Protein AF-A0A920DKZ8-F1 (afdb_monomer)

Foldseek 3Di:
DDPQQADWDADDPVRDDDLVVVQVVCVPPPVVDARFDDKTWGSDDQQWTWIWTDHDPDIDIDTHHGPDDD

Secondary structure (DSSP, 8-state):
--GGGSSEEPPPGGG---HHHHHHHHHHH-TTSPPP-EEEEESS-TTS-EEEEE-SS-EEEEEPPP----

Mean predicted aligned error: 4.98 Å

pLDDT: mean 89.32, std 12.99, range [48.25, 98.44]

Solvent-accessible surface area (backbone atoms only — not comparable to full-atom values): 4336 Å² total; per-residue (Å²): 136,75,70,81,44,58,62,68,40,81,59,53,77,95,73,57,78,63,59,66,62,51,42,64,47,30,62,73,76,41,65,88,58,67,66,59,78,49,70,31,23,40,57,39,50,85,72,34,53,31,30,45,36,33,32,88,92,51,75,47,80,48,75,43,76,57,87,68,90,124

Nearest PDB structures (foldseek):
  8fm6-assembly1_B  TM=5.308E-01  e=2.062E-01  Synechocystis sp. PCC 6803
  8gdw-assembly1_BBB  TM=4.434E-01  e=1.518E-01  Synechocystis sp. PCC 6803
  8gf4-assembly2_D  TM=4.670E-01  e=6.611E-01  Synechocystis sp. PCC 6803
  5ixa-assembly1_A  TM=6.580E-01  e=1.993E+00  Human herpesvirus 5 strain AD169
  8gbk-assembly1_G  TM=4.442E-01  e=5.500E-01  Synechocystis sp. PCC 6803 substr. Kazusa

Sequence (70 aa):
MSDQFSGTKDVADNLAFSLDNLNSYLESACPEVEKINSYKQFKGGQSNPTYLLTAESQKYVLRRKPLANF

Structure (mmCIF, N/CA/C/O backbone):
data_AF-A0A920DKZ8-F1
#
_entry.id   AF-A0A920DKZ8-F1
#
loop_
_atom_site.group_PDB
_atom_site.id
_atom_site.type_symbol
_atom_site.label_atom_id
_atom_site.label_alt_id
_atom_site.label_comp_id
_atom_site.label_asym_id
_atom_site.label_entity_id
_atom_site.label_seq_id
_atom_site.pdbx_PDB_ins_code
_atom_site.Cartn_x
_atom_site.Cartn_y
_atom_site.Cartn_z
_atom_site.occupancy
_atom_site.B_iso_or_equiv
_atom_site.auth_seq_id
_atom_site.auth_comp_id
_atom_site.auth_asym_id
_atom_site.auth_atom_id
_atom_site.pdbx_PDB_model_num
ATOM 1 N N . MET A 1 1 ? 25.007 9.958 6.718 1.00 48.72 1 MET A N 1
ATOM 2 C CA . MET A 1 1 ? 24.704 8.553 6.377 1.00 48.72 1 MET A CA 1
ATOM 3 C C . MET A 1 1 ? 23.389 8.531 5.598 1.00 48.72 1 MET A C 1
ATOM 5 O O . MET A 1 1 ? 22.341 8.677 6.196 1.00 48.72 1 MET A O 1
ATOM 9 N N . SER A 1 2 ? 23.487 8.448 4.269 1.00 56.38 2 SER A N 1
ATOM 10 C CA . SER A 1 2 ? 22.505 7.915 3.301 1.00 56.38 2 SER A CA 1
ATOM 11 C C . SER A 1 2 ? 21.006 8.284 3.393 1.00 56.38 2 SER A C 1
ATOM 13 O O . SER A 1 2 ? 20.158 7.403 3.273 1.00 56.38 2 SER A O 1
ATOM 15 N N . ASP A 1 3 ? 20.653 9.573 3.455 1.00 61.22 3 ASP A N 1
ATOM 16 C CA . ASP A 1 3 ? 19.258 10.052 3.283 1.00 61.22 3 ASP A CA 1
ATOM 17 C C . ASP A 1 3 ? 18.662 9.800 1.883 1.00 61.22 3 ASP A C 1
ATOM 19 O O . ASP A 1 3 ? 17.469 9.980 1.640 1.00 61.22 3 ASP A O 1
ATOM 23 N N . GLN A 1 4 ? 19.484 9.362 0.929 1.00 68.31 4 GLN A N 1
ATOM 24 C CA . GLN A 1 4 ? 19.079 9.187 -0.464 1.00 68.31 4 GLN A CA 1
ATOM 25 C C . GLN A 1 4 ? 18.058 8.052 -0.665 1.00 68.31 4 GLN A C 1
ATOM 27 O O . GLN A 1 4 ? 17.267 8.095 -1.607 1.00 68.31 4 GLN A O 1
ATOM 32 N N . PHE A 1 5 ? 18.037 7.061 0.233 1.00 70.62 5 PHE A N 1
ATOM 33 C CA . PHE A 1 5 ? 17.148 5.895 0.145 1.00 70.62 5 PHE A CA 1
ATOM 34 C C . PHE A 1 5 ? 16.085 5.849 1.252 1.00 70.62 5 PHE A C 1
ATOM 36 O O . PHE A 1 5 ? 15.305 4.897 1.304 1.00 70.62 5 PHE A O 1
ATOM 43 N N . SER A 1 6 ? 16.033 6.863 2.124 1.00 79.62 6 SER A N 1
ATOM 44 C CA . SER A 1 6 ? 15.085 6.933 3.237 1.00 79.62 6 SER A CA 1
ATOM 45 C C . SER A 1 6 ? 13.770 7.619 2.836 1.00 79.62 6 SER A C 1
ATOM 47 O O . SER A 1 6 ? 13.708 8.501 1.972 1.00 79.62 6 SER A O 1
ATOM 49 N N . GLY A 1 7 ? 12.678 7.196 3.475 1.00 91.19 7 GLY A N 1
ATOM 50 C CA . GLY A 1 7 ? 11.344 7.753 3.260 1.00 91.19 7 GLY A CA 1
ATOM 51 C C . GLY A 1 7 ? 10.635 7.252 1.998 1.00 91.19 7 GLY A C 1
ATOM 52 O O . GLY A 1 7 ? 11.012 6.254 1.376 1.00 91.19 7 GLY A O 1
ATOM 53 N N . THR A 1 8 ? 9.560 7.954 1.643 1.00 94.81 8 THR A N 1
ATOM 54 C CA . THR A 1 8 ? 8.687 7.622 0.513 1.00 94.81 8 THR A CA 1
ATOM 55 C C . THR A 1 8 ? 8.696 8.724 -0.546 1.00 94.81 8 THR A C 1
ATOM 57 O O . THR A 1 8 ? 9.136 9.848 -0.302 1.00 94.81 8 THR A O 1
ATOM 60 N N . LYS A 1 9 ? 8.252 8.372 -1.747 1.00 94.06 9 LYS A N 1
ATOM 61 C CA . LYS A 1 9 ? 8.055 9.232 -2.911 1.00 94.06 9 LYS A CA 1
ATOM 62 C C . LYS A 1 9 ? 6.744 8.850 -3.595 1.00 94.06 9 LYS A C 1
ATOM 64 O O . LYS A 1 9 ? 6.179 7.789 -3.307 1.00 94.06 9 LYS A O 1
ATOM 69 N N . ASP A 1 10 ? 6.294 9.691 -4.513 1.00 95.94 10 ASP A N 1
ATOM 70 C CA . ASP A 1 10 ? 5.180 9.327 -5.378 1.00 95.94 10 ASP A CA 1
ATOM 71 C C . ASP A 1 10 ? 5.553 8.120 -6.239 1.00 95.94 10 ASP A C 1
ATOM 73 O O . ASP A 1 10 ? 6.726 7.854 -6.538 1.00 95.94 10 ASP A O 1
ATOM 77 N N . VAL A 1 11 ? 4.537 7.326 -6.542 1.00 94.38 11 VAL A N 1
ATOM 78 C CA . VAL A 1 11 ? 4.706 6.059 -7.240 1.00 94.38 11 VAL A CA 1
ATOM 79 C C . VAL A 1 11 ? 4.981 6.359 -8.704 1.00 94.38 11 VAL A C 1
ATOM 81 O O . VAL A 1 11 ? 4.241 7.112 -9.324 1.00 94.38 11 VAL A O 1
ATOM 84 N N . ALA A 1 12 ? 6.045 5.776 -9.254 1.00 91.81 12 ALA A N 1
ATOM 85 C CA . ALA A 1 12 ? 6.303 5.882 -10.685 1.00 91.81 12 ALA A CA 1
ATOM 86 C C . ALA A 1 12 ? 5.185 5.186 -11.480 1.00 91.81 12 ALA A C 1
ATOM 88 O O . ALA A 1 12 ? 4.762 4.096 -11.094 1.00 91.81 12 ALA A O 1
ATOM 89 N N . ASP A 1 13 ? 4.752 5.770 -12.598 1.00 91.81 13 ASP A N 1
ATOM 90 C CA . ASP A 1 13 ? 3.603 5.284 -13.382 1.00 91.81 13 ASP A CA 1
ATOM 91 C C . ASP A 1 13 ? 3.726 3.806 -13.776 1.00 91.81 13 ASP A C 1
ATOM 93 O O . ASP A 1 13 ? 2.780 3.032 -13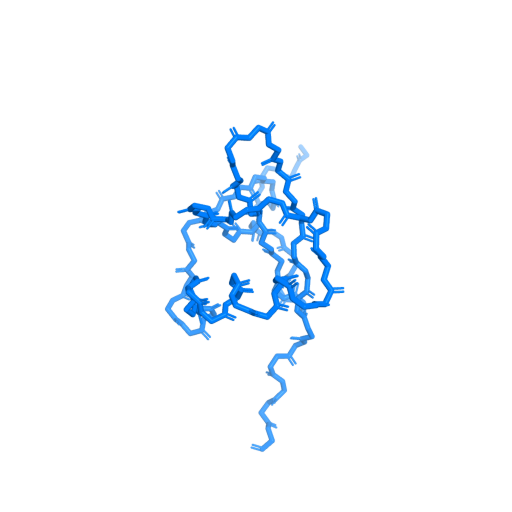.646 1.00 91.81 13 ASP A O 1
ATOM 97 N N . ASN A 1 14 ? 4.927 3.367 -14.165 1.00 90.38 14 ASN A N 1
ATOM 98 C CA . ASN A 1 14 ? 5.208 1.975 -14.535 1.00 9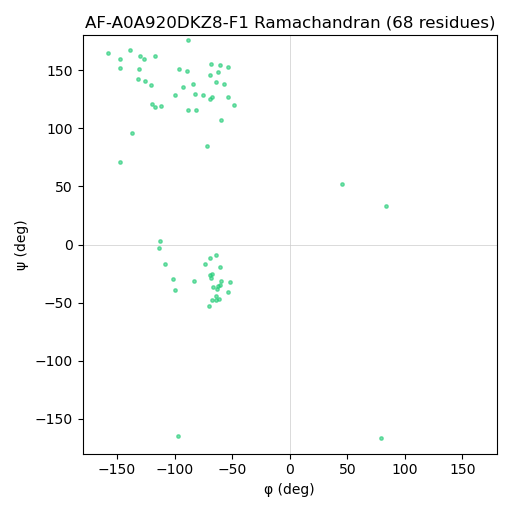0.38 14 ASN A CA 1
ATOM 99 C C . ASN A 1 14 ? 5.151 0.985 -13.353 1.00 90.38 14 ASN A C 1
ATOM 101 O O . ASN A 1 14 ? 5.203 -0.228 -13.550 1.00 90.38 14 ASN A O 1
ATOM 105 N N . LEU A 1 15 ? 5.094 1.492 -12.123 1.00 91.56 15 LEU A N 1
ATOM 106 C CA . LEU A 1 15 ? 5.001 0.724 -10.885 1.00 91.56 15 LEU A CA 1
ATOM 107 C C . LEU A 1 15 ? 3.661 0.930 -10.167 1.00 91.56 15 LEU A C 1
ATOM 109 O O . LEU A 1 15 ? 3.444 0.291 -9.130 1.00 91.56 15 LEU A O 1
ATOM 113 N N . ALA A 1 16 ? 2.785 1.790 -10.690 1.00 94.38 16 ALA A N 1
ATOM 114 C CA . ALA A 1 16 ? 1.456 2.030 -10.152 1.00 94.38 16 ALA A CA 1
ATOM 115 C C . ALA A 1 16 ? 0.549 0.803 -10.333 1.00 94.38 16 ALA A C 1
ATOM 117 O O . ALA A 1 16 ? 0.762 -0.057 -11.191 1.00 94.38 16 ALA A O 1
ATOM 118 N N . PHE A 1 17 ? -0.459 0.698 -9.475 1.00 95.19 17 PHE A N 1
ATOM 119 C CA . PHE A 1 17 ? -1.503 -0.319 -9.548 1.00 95.19 17 PHE A CA 1
ATOM 120 C C . PHE A 1 17 ? -2.835 0.245 -9.033 1.00 95.19 17 PHE A C 1
ATOM 122 O O . PHE A 1 17 ? -2.867 1.245 -8.313 1.00 95.19 17 PHE A O 1
ATOM 129 N N . SER A 1 18 ? -3.944 -0.390 -9.419 1.00 97.00 18 SER A N 1
ATOM 130 C CA . SER A 1 18 ? -5.281 0.018 -8.974 1.00 97.00 18 SER A CA 1
ATOM 131 C C . SER A 1 18 ? -5.465 -0.268 -7.484 1.00 97.00 18 SER A C 1
ATOM 133 O O . SER A 1 18 ? -5.288 -1.403 -7.033 1.00 97.00 18 SER A O 1
ATOM 135 N N . LEU A 1 19 ? -5.834 0.771 -6.734 1.00 96.88 19 LEU A N 1
ATOM 136 C CA . LEU A 1 19 ? -6.141 0.666 -5.312 1.00 96.88 19 LEU A CA 1
ATOM 137 C C . LEU A 1 19 ? -7.411 -0.157 -5.070 1.00 96.88 19 LEU A C 1
ATOM 139 O O . LEU A 1 19 ? -7.450 -0.948 -4.132 1.00 96.88 19 LEU A O 1
ATOM 143 N N . ASP A 1 20 ? -8.409 -0.031 -5.945 1.00 97.88 20 ASP A N 1
ATOM 144 C CA . ASP A 1 20 ? -9.648 -0.805 -5.858 1.00 97.88 20 ASP A CA 1
ATOM 145 C C . ASP A 1 20 ? -9.374 -2.298 -6.047 1.00 97.88 20 ASP A C 1
ATOM 147 O O . ASP A 1 20 ? -9.804 -3.108 -5.233 1.00 97.88 20 ASP A O 1
ATOM 151 N N . ASN A 1 21 ? -8.551 -2.661 -7.040 1.00 97.81 21 ASN A N 1
ATOM 152 C CA . ASN A 1 21 ? -8.171 -4.060 -7.258 1.00 97.81 21 ASN A CA 1
ATOM 153 C C . ASN A 1 21 ? -7.389 -4.629 -6.065 1.00 97.81 21 ASN A C 1
ATOM 155 O O . ASN A 1 21 ? -7.572 -5.794 -5.714 1.00 97.81 21 ASN A O 1
ATOM 159 N N . LEU A 1 22 ? -6.511 -3.825 -5.448 1.00 97.69 22 LEU A N 1
ATOM 160 C CA . LEU A 1 22 ? -5.797 -4.239 -4.241 1.00 97.69 22 LEU A CA 1
ATOM 161 C C . LEU A 1 22 ? -6.775 -4.474 -3.084 1.00 97.69 22 LEU A C 1
ATOM 163 O O . LEU A 1 22 ? -6.692 -5.513 -2.438 1.00 97.69 22 LEU A O 1
ATOM 167 N N . ASN A 1 23 ? -7.697 -3.543 -2.839 1.00 98.12 23 ASN A N 1
ATOM 168 C CA . ASN A 1 23 ? -8.678 -3.663 -1.762 1.00 98.12 23 ASN A CA 1
ATOM 169 C C . ASN A 1 23 ? -9.577 -4.892 -1.949 1.00 98.12 23 ASN A C 1
ATOM 171 O O . ASN A 1 23 ? -9.686 -5.692 -1.027 1.00 98.12 23 ASN A O 1
ATOM 175 N N . SER A 1 24 ? -10.119 -5.115 -3.150 1.00 98.12 24 SER A N 1
ATOM 176 C CA . SER A 1 24 ? -10.932 -6.306 -3.435 1.00 98.12 24 SER A CA 1
ATOM 177 C C . SER A 1 24 ? -10.164 -7.617 -3.240 1.00 98.12 24 SER A C 1
ATOM 179 O O . SER A 1 24 ? -1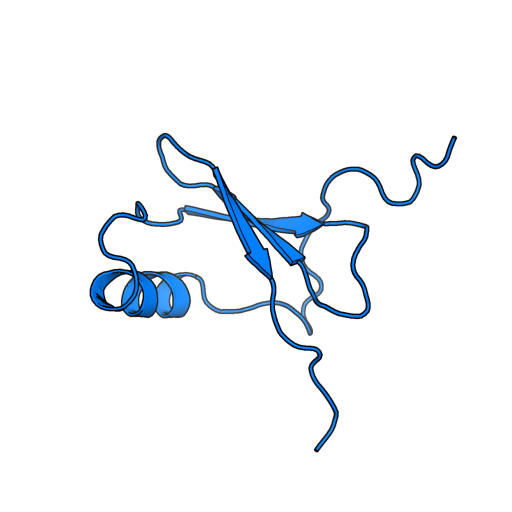0.730 -8.613 -2.801 1.00 98.12 24 SER A O 1
ATOM 181 N N . TYR A 1 25 ? -8.862 -7.642 -3.542 1.00 97.44 25 TYR A N 1
ATOM 182 C CA . TYR A 1 25 ? -8.026 -8.806 -3.245 1.00 97.44 25 TYR A CA 1
ATOM 183 C C . TYR A 1 25 ? -7.849 -9.002 -1.731 1.00 97.44 25 TYR A C 1
ATOM 185 O O . TYR A 1 25 ? -8.033 -10.114 -1.232 1.00 97.44 25 TYR A O 1
ATOM 193 N N . LEU A 1 26 ? -7.522 -7.932 -1.000 1.00 97.31 26 LEU A N 1
ATOM 194 C CA . LEU A 1 26 ? -7.282 -7.977 0.445 1.00 97.31 26 LEU A CA 1
ATOM 195 C C . LEU A 1 26 ? -8.518 -8.416 1.233 1.00 97.31 26 LEU A C 1
ATOM 197 O O . LEU A 1 26 ? -8.363 -9.190 2.169 1.00 97.31 26 LEU A O 1
ATOM 201 N N . GLU A 1 27 ? -9.724 -8.032 0.808 1.00 96.56 27 GLU A N 1
ATOM 202 C CA . GLU A 1 27 ? -10.984 -8.468 1.434 1.00 96.56 27 GLU A CA 1
ATOM 203 C C . GLU A 1 27 ? -11.091 -9.995 1.575 1.00 96.56 27 GLU A C 1
ATOM 205 O O . GLU A 1 27 ? -11.679 -10.487 2.535 1.00 96.56 27 GLU A O 1
ATOM 210 N N . SER A 1 28 ? -10.508 -10.750 0.638 1.00 96.62 28 SER A N 1
ATOM 211 C CA . SER A 1 28 ? -10.496 -12.217 0.686 1.00 96.62 28 SER A CA 1
ATOM 212 C C . SER A 1 28 ? -9.186 -12.800 1.217 1.00 96.62 28 SER A C 1
ATOM 214 O O . SER A 1 28 ? -9.206 -13.785 1.951 1.00 96.62 28 SER A O 1
ATOM 216 N N . ALA A 1 29 ? -8.045 -12.219 0.842 1.00 97.19 2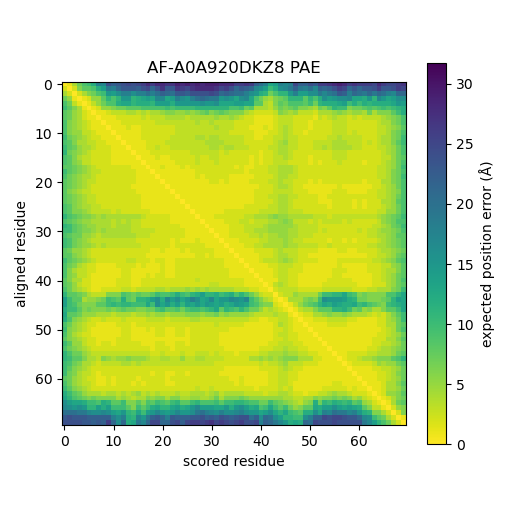9 ALA A N 1
ATOM 217 C CA . ALA A 1 29 ? -6.731 -12.776 1.146 1.00 97.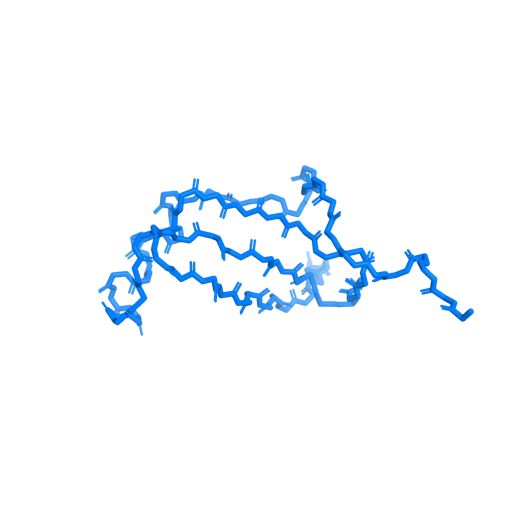19 29 ALA A CA 1
ATOM 218 C C . ALA A 1 29 ? -6.223 -12.413 2.550 1.00 97.19 29 ALA A C 1
ATOM 220 O O . ALA A 1 29 ? -5.480 -13.194 3.144 1.00 97.19 29 ALA A O 1
ATOM 221 N N . CYS A 1 30 ? -6.591 -11.233 3.057 1.00 96.19 30 CYS A N 1
ATOM 222 C CA . CYS A 1 30 ? -6.191 -10.705 4.363 1.00 96.19 30 CYS A CA 1
ATOM 223 C C . CYS A 1 30 ? -7.327 -9.842 4.961 1.00 96.19 30 CYS A C 1
ATOM 225 O O . CYS A 1 30 ? -7.191 -8.616 4.998 1.00 96.19 30 CYS A O 1
ATOM 227 N N . PRO A 1 31 ? -8.452 -10.441 5.403 1.00 95.06 31 PRO A N 1
ATOM 228 C CA . PRO A 1 31 ? -9.630 -9.703 5.878 1.00 95.06 31 PRO A CA 1
ATOM 229 C C . PRO A 1 31 ? -9.374 -8.790 7.089 1.00 95.06 31 PRO A C 1
ATOM 231 O O . PRO A 1 31 ? -10.163 -7.893 7.373 1.00 95.06 31 PRO A O 1
ATOM 234 N N . GLU A 1 32 ? -8.286 -9.022 7.824 1.00 95.44 32 GLU A N 1
ATOM 235 C CA . GLU A 1 32 ? -7.826 -8.187 8.932 1.00 95.44 32 GLU A CA 1
ATOM 236 C C . GLU A 1 32 ? -7.210 -6.852 8.484 1.00 95.44 32 GLU A C 1
ATOM 238 O O . GLU A 1 32 ? -7.051 -5.940 9.297 1.00 95.44 32 GLU A O 1
ATOM 243 N N . VAL A 1 33 ? -6.845 -6.727 7.204 1.00 96.44 33 VAL A N 1
ATOM 244 C CA . VAL A 1 33 ? -6.282 -5.500 6.645 1.00 96.44 33 VAL A CA 1
ATOM 245 C C . VAL A 1 33 ? -7.418 -4.542 6.314 1.00 96.44 33 VAL A C 1
ATOM 247 O O . VAL A 1 33 ? -8.236 -4.789 5.432 1.00 96.44 33 VAL A O 1
ATOM 250 N N . GLU A 1 34 ? -7.438 -3.411 7.016 1.00 96.50 34 GLU A N 1
ATOM 251 C CA . GLU A 1 34 ? -8.343 -2.300 6.718 1.00 96.50 34 GLU A CA 1
ATOM 252 C C . GLU A 1 34 ? -8.245 -1.850 5.254 1.00 96.50 34 GLU A C 1
ATOM 254 O O . GLU A 1 34 ? -7.181 -1.909 4.630 1.00 96.50 34 GLU A O 1
ATOM 259 N N . LYS A 1 35 ? -9.345 -1.295 4.735 1.00 97.62 35 LYS A N 1
ATOM 260 C CA . LYS A 1 35 ? -9.378 -0.697 3.401 1.00 97.62 35 LYS A CA 1
ATOM 261 C C . LYS A 1 35 ? -8.270 0.348 3.250 1.00 97.62 35 LYS A C 1
ATOM 263 O O . LYS A 1 35 ? -8.149 1.291 4.034 1.00 97.62 35 LYS A O 1
ATOM 268 N N . ILE A 1 36 ? -7.470 0.192 2.203 1.00 98.44 36 ILE A N 1
ATOM 269 C CA . ILE A 1 36 ? -6.360 1.083 1.893 1.00 98.44 36 ILE A CA 1
ATOM 270 C C . ILE A 1 36 ? -6.892 2.305 1.144 1.00 98.44 36 ILE A C 1
ATOM 272 O O . ILE A 1 36 ? -7.589 2.169 0.137 1.00 98.44 36 ILE A O 1
ATOM 276 N N . ASN A 1 37 ? -6.510 3.494 1.615 1.00 98.12 37 ASN A N 1
ATOM 277 C CA . ASN A 1 37 ? -6.957 4.789 1.090 1.00 98.12 37 ASN A CA 1
ATOM 278 C C . ASN A 1 37 ? -5.914 5.451 0.183 1.00 98.12 37 ASN A C 1
ATOM 280 O O . ASN A 1 37 ? -6.251 6.219 -0.714 1.00 98.12 37 ASN A O 1
A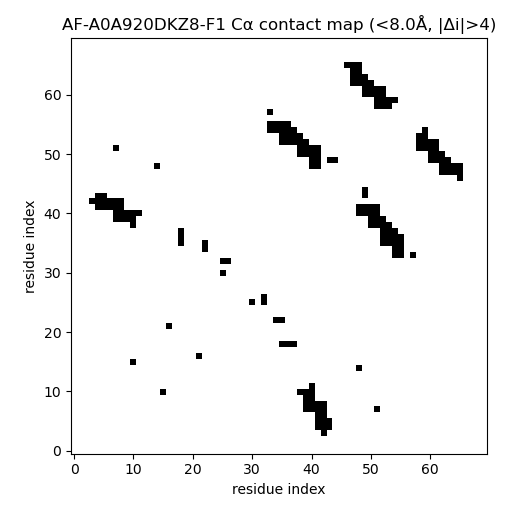TOM 284 N N . SER A 1 38 ? -4.627 5.191 0.421 1.00 98.19 38 SER A N 1
ATOM 285 C CA . SER A 1 38 ? -3.539 5.709 -0.410 1.00 98.19 38 SER A CA 1
ATOM 286 C C . SER A 1 38 ? -2.277 4.870 -0.266 1.00 98.19 38 SER A C 1
ATOM 288 O O . SER A 1 38 ? -2.133 4.083 0.675 1.00 98.19 38 SER A O 1
ATOM 290 N N . TYR A 1 39 ? -1.337 5.054 -1.189 1.00 98.19 39 TYR A N 1
ATOM 291 C CA . TYR A 1 39 ? -0.034 4.419 -1.103 1.00 98.19 39 TYR A CA 1
ATOM 292 C C . TYR A 1 39 ? 1.076 5.287 -1.694 1.00 98.19 39 TYR A C 1
ATOM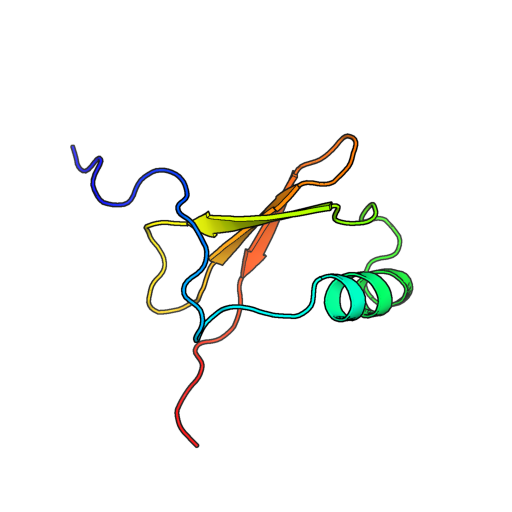 294 O O . TYR A 1 39 ? 0.847 6.096 -2.591 1.00 98.19 39 TYR A O 1
ATOM 302 N N . LYS A 1 40 ? 2.294 5.117 -1.173 1.00 97.19 40 LYS A N 1
ATOM 303 C CA . LYS A 1 40 ? 3.516 5.764 -1.675 1.00 97.19 40 LYS A CA 1
ATOM 304 C C . LYS A 1 40 ? 4.624 4.743 -1.868 1.00 97.19 40 LYS A C 1
ATOM 306 O O . LYS A 1 40 ? 4.686 3.755 -1.142 1.00 97.19 40 LYS A O 1
ATOM 311 N N . GLN A 1 41 ? 5.528 4.983 -2.811 1.00 95.06 41 GLN A N 1
ATOM 312 C CA . GLN A 1 41 ? 6.671 4.104 -3.052 1.00 95.06 41 GLN A CA 1
ATOM 313 C C . GLN A 1 41 ? 7.812 4.457 -2.093 1.00 95.06 41 GLN A C 1
ATOM 315 O O . GLN A 1 41 ? 8.118 5.630 -1.896 1.00 95.06 41 GLN A O 1
ATOM 320 N N . PHE A 1 42 ? 8.492 3.472 -1.515 1.00 93.69 42 PHE A N 1
ATOM 321 C CA . PHE A 1 42 ? 9.738 3.739 -0.793 1.00 93.69 42 PHE A CA 1
ATOM 322 C C . PHE A 1 42 ? 10.856 4.158 -1.763 1.00 93.69 42 PHE A C 1
ATOM 324 O O . PHE A 1 42 ? 10.922 3.688 -2.900 1.00 93.69 42 PHE A O 1
ATOM 331 N N . LYS A 1 43 ? 11.752 5.059 -1.336 1.00 90.00 43 LYS A N 1
ATOM 332 C CA . LYS A 1 43 ? 12.894 5.478 -2.176 1.00 90.00 43 LYS A CA 1
ATOM 333 C C . LYS A 1 43 ? 13.922 4.350 -2.377 1.00 90.00 43 LYS A C 1
ATOM 335 O O . LYS A 1 43 ? 14.579 4.310 -3.416 1.00 90.00 43 LYS A O 1
ATOM 340 N N . GLY A 1 44 ? 14.036 3.430 -1.415 1.00 81.56 44 GLY A N 1
ATOM 341 C CA . GLY A 1 44 ? 14.814 2.189 -1.511 1.00 81.56 44 GLY A CA 1
ATOM 342 C C . GLY A 1 44 ? 14.029 0.998 -2.088 1.00 81.56 44 GLY A C 1
ATOM 343 O O . GLY A 1 44 ? 12.832 1.086 -2.344 1.00 81.56 44 GLY A O 1
ATOM 344 N N . GLY A 1 45 ? 14.705 -0.141 -2.283 1.00 70.31 45 GLY A N 1
ATOM 345 C CA . GLY A 1 45 ? 14.055 -1.391 -2.708 1.00 70.31 45 GLY A CA 1
ATOM 346 C C . GLY A 1 45 ? 13.821 -1.530 -4.216 1.00 70.31 45 GLY A C 1
ATOM 347 O O . GLY A 1 45 ? 12.852 -2.155 -4.623 1.00 70.31 45 GLY A O 1
ATOM 348 N N . GLN A 1 46 ? 14.689 -0.987 -5.075 1.00 68.31 46 GLN A N 1
ATOM 349 C CA . GLN A 1 46 ? 14.466 -1.022 -6.532 1.00 68.31 46 GLN A CA 1
ATOM 350 C C . GLN A 1 46 ? 14.348 -2.435 -7.126 1.00 68.31 46 GLN A C 1
ATOM 352 O O . GLN A 1 46 ? 13.579 -2.634 -8.060 1.00 68.31 46 GLN A O 1
ATOM 357 N N . SER A 1 47 ? 15.032 -3.434 -6.558 1.00 80.38 47 SER A N 1
ATOM 358 C CA . SER A 1 47 ? 14.888 -4.827 -7.006 1.00 80.38 47 SER A CA 1
ATOM 359 C C . SER A 1 47 ? 13.521 -5.432 -6.666 1.00 80.38 47 SER A C 1
ATOM 361 O O . SER A 1 47 ? 13.094 -6.360 -7.333 1.00 80.38 47 SER A O 1
ATOM 363 N N . ASN A 1 48 ? 12.836 -4.949 -5.626 1.00 85.19 48 ASN A N 1
ATOM 364 C CA . ASN A 1 48 ? 11.503 -5.407 -5.228 1.00 85.19 48 ASN A CA 1
ATOM 365 C C . ASN A 1 48 ? 10.656 -4.183 -4.868 1.00 85.19 48 ASN A C 1
ATOM 367 O O . ASN A 1 48 ? 10.757 -3.716 -3.725 1.00 85.19 48 ASN A O 1
ATOM 371 N N . PRO A 1 49 ? 9.841 -3.657 -5.800 1.00 91.88 49 PRO A N 1
ATOM 372 C CA . PRO A 1 49 ? 9.039 -2.467 -5.554 1.00 91.88 49 PRO A CA 1
ATOM 373 C C . PRO A 1 49 ? 8.287 -2.581 -4.225 1.00 91.88 49 PRO A C 1
ATOM 375 O O . PRO A 1 49 ? 7.528 -3.529 -4.002 1.00 91.88 49 PRO A O 1
ATOM 378 N N . THR A 1 50 ? 8.565 -1.644 -3.319 1.00 94.38 50 THR A N 1
ATOM 379 C CA . THR A 1 50 ? 8.029 -1.640 -1.956 1.00 94.38 50 THR A CA 1
ATOM 380 C C . THR A 1 50 ? 7.236 -0.360 -1.729 1.00 94.38 50 THR A C 1
ATOM 382 O O . THR A 1 50 ? 7.675 0.725 -2.122 1.00 94.38 50 THR A O 1
ATOM 385 N N . TYR A 1 51 ? 6.078 -0.481 -1.083 1.00 96.06 51 TYR A N 1
ATOM 386 C CA . TYR A 1 51 ? 5.104 0.593 -0.918 1.00 96.06 51 TYR A CA 1
ATOM 387 C C . TYR A 1 51 ? 4.655 0.699 0.533 1.00 96.06 51 TYR A C 1
ATOM 389 O O . TYR A 1 51 ? 4.463 -0.313 1.205 1.00 96.06 51 TYR A O 1
ATOM 397 N N . LEU A 1 52 ? 4.461 1.929 0.993 1.00 97.25 52 LEU A N 1
ATOM 398 C CA . LEU A 1 52 ? 3.739 2.234 2.217 1.00 97.25 52 LEU A CA 1
ATOM 399 C C . LEU A 1 52 ? 2.263 2.372 1.861 1.00 97.25 52 LEU A C 1
ATOM 401 O O . LEU A 1 52 ? 1.905 3.290 1.125 1.00 97.25 52 LEU A O 1
ATOM 405 N N . LEU A 1 53 ? 1.429 1.484 2.385 1.00 98.31 53 LEU A N 1
ATOM 406 C CA . LEU A 1 53 ? -0.022 1.563 2.290 1.00 98.31 53 LEU A CA 1
ATOM 407 C C . LEU A 1 53 ? -0.557 2.294 3.522 1.00 98.31 53 LEU A C 1
ATOM 409 O O . LEU A 1 53 ? -0.120 2.019 4.640 1.00 98.31 53 LEU A O 1
ATOM 413 N N . THR A 1 54 ? -1.492 3.216 3.326 1.00 98.44 54 THR A N 1
ATOM 414 C CA . THR A 1 54 ? -2.146 3.952 4.414 1.00 98.44 54 THR A CA 1
ATOM 415 C C . THR A 1 54 ? -3.630 3.617 4.419 1.00 98.44 54 THR A C 1
ATOM 417 O O . THR A 1 54 ? -4.322 3.884 3.433 1.00 98.44 54 THR A O 1
ATOM 420 N N . ALA A 1 55 ? -4.091 3.025 5.517 1.00 97.94 55 ALA A N 1
ATOM 421 C CA . ALA A 1 55 ? -5.499 2.817 5.825 1.00 97.94 55 ALA A CA 1
ATOM 422 C C . ALA A 1 55 ? -6.002 3.931 6.758 1.00 97.94 55 ALA A C 1
ATOM 424 O O . ALA A 1 55 ? -5.360 4.977 6.881 1.00 97.94 55 ALA A O 1
ATOM 425 N N . GLU A 1 56 ? -7.160 3.734 7.380 1.00 96.75 56 GLU A N 1
ATOM 426 C CA . GLU A 1 56 ? -7.750 4.712 8.292 1.00 96.75 56 GLU A CA 1
ATOM 427 C C . GLU A 1 56 ? -6.951 4.818 9.594 1.00 96.75 56 GLU A C 1
ATOM 429 O O . GLU A 1 56 ? -6.512 5.910 9.955 1.00 96.75 56 GLU A O 1
ATOM 434 N N . SER A 1 57 ? -6.708 3.689 10.266 1.00 96.62 57 SER A N 1
ATOM 435 C CA . SER A 1 57 ?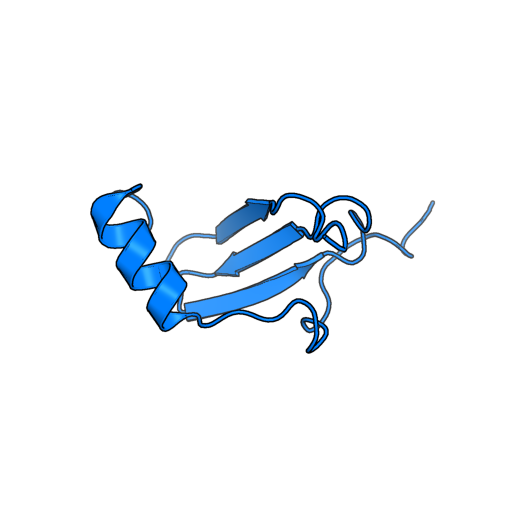 -6.028 3.682 11.567 1.00 96.62 57 SER A CA 1
ATOM 436 C C . SER A 1 57 ? -4.602 3.121 11.512 1.00 96.62 57 SER A C 1
ATOM 438 O O . SER A 1 57 ? -3.791 3.358 12.411 1.00 96.62 57 SER A O 1
ATOM 440 N N . GLN A 1 58 ? -4.263 2.413 10.430 1.00 97.00 58 GLN A N 1
ATOM 441 C CA . GLN A 1 58 ? -3.028 1.641 10.314 1.00 97.00 58 GLN A CA 1
ATOM 442 C C . GLN A 1 58 ? -2.247 1.925 9.028 1.00 97.00 58 GLN A C 1
ATOM 444 O O . GLN A 1 58 ? -2.747 2.463 8.036 1.00 97.00 58 GLN A O 1
ATOM 449 N N . LYS A 1 59 ? -0.967 1.544 9.052 1.00 97.94 59 LYS A N 1
ATOM 450 C CA . LYS A 1 59 ? -0.075 1.582 7.893 1.00 97.94 59 LYS A CA 1
ATOM 451 C C . LYS A 1 59 ? 0.535 0.209 7.672 1.00 97.94 59 LYS A C 1
ATOM 453 O O . LYS A 1 59 ? 0.960 -0.437 8.625 1.00 97.94 59 LYS A O 1
ATOM 458 N N . TYR A 1 60 ? 0.650 -0.179 6.409 1.00 97.69 60 TYR A N 1
ATOM 459 C CA . TYR A 1 60 ? 1.178 -1.479 6.005 1.00 97.69 60 TYR A CA 1
ATOM 460 C C . TYR A 1 60 ? 2.317 -1.316 5.004 1.00 97.69 60 TYR A C 1
ATOM 462 O O . TYR A 1 60 ? 2.442 -0.289 4.334 1.00 97.69 60 TYR A O 1
ATOM 470 N N . VAL A 1 61 ? 3.146 -2.350 4.877 1.00 96.06 61 VAL A N 1
ATOM 471 C CA . VAL A 1 61 ? 4.199 -2.412 3.861 1.00 96.06 61 VAL A CA 1
ATOM 472 C C . VAL A 1 61 ? 3.847 -3.497 2.856 1.00 96.06 61 VAL A C 1
ATOM 474 O O . VAL A 1 61 ? 3.773 -4.671 3.205 1.00 96.06 61 VAL A O 1
ATOM 477 N N . LEU A 1 62 ? 3.678 -3.107 1.595 1.00 95.56 62 LEU A N 1
ATOM 478 C CA . LEU A 1 62 ? 3.514 -4.036 0.481 1.00 95.56 62 LEU A CA 1
ATOM 479 C C . LEU A 1 62 ? 4.843 -4.194 -0.247 1.00 95.56 62 LEU A C 1
ATOM 481 O O . LEU A 1 62 ? 5.440 -3.204 -0.667 1.00 95.56 62 LEU A O 1
ATOM 485 N N . ARG A 1 63 ? 5.277 -5.435 -0.461 1.00 94.38 63 ARG A N 1
ATOM 486 C CA . ARG A 1 63 ? 6.468 -5.762 -1.251 1.00 94.38 63 ARG A CA 1
ATOM 487 C C . ARG A 1 63 ? 6.074 -6.627 -2.442 1.00 94.38 63 ARG A C 1
ATOM 489 O O . ARG A 1 63 ? 5.535 -7.714 -2.265 1.00 94.38 63 ARG A O 1
ATOM 496 N N . ARG A 1 64 ? 6.359 -6.156 -3.656 1.00 90.88 64 ARG A N 1
ATOM 497 C CA . ARG A 1 64 ? 6.105 -6.894 -4.901 1.00 90.88 64 ARG A CA 1
ATOM 498 C C . ARG A 1 64 ? 7.367 -7.620 -5.357 1.00 90.88 64 ARG A C 1
ATOM 500 O O . ARG A 1 64 ? 8.481 -7.149 -5.120 1.00 90.88 64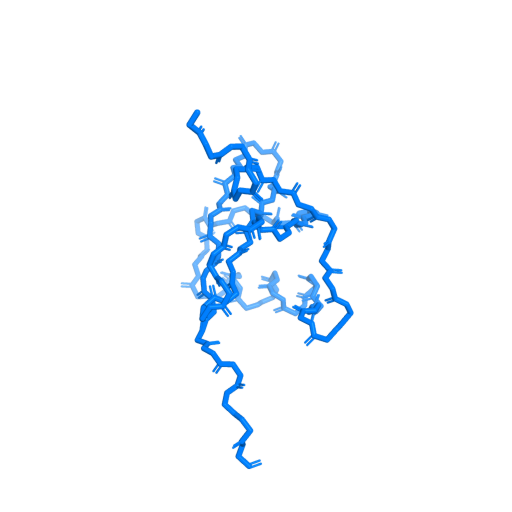 ARG A O 1
ATOM 507 N N . LYS A 1 65 ? 7.184 -8.748 -6.050 1.00 86.56 65 LYS A N 1
ATOM 508 C CA . LYS A 1 65 ? 8.259 -9.368 -6.838 1.00 86.56 65 LYS A CA 1
ATOM 509 C C . LYS A 1 65 ? 8.730 -8.394 -7.934 1.00 86.56 65 LYS A C 1
ATOM 511 O O . LYS A 1 65 ? 7.935 -7.546 -8.353 1.00 86.56 65 LYS A O 1
ATOM 516 N N . PRO A 1 66 ? 9.986 -8.504 -8.405 1.00 79.00 66 PRO A N 1
ATOM 517 C CA . PRO A 1 66 ? 10.440 -7.719 -9.543 1.00 79.00 66 PRO A CA 1
ATOM 518 C C . PRO A 1 66 ? 9.533 -8.007 -10.742 1.00 79.00 66 PRO A C 1
ATOM 520 O O . PRO A 1 66 ? 9.185 -9.163 -10.990 1.00 79.00 66 PRO A O 1
ATOM 523 N N . LEU A 1 67 ? 9.169 -6.966 -11.490 1.00 69.75 67 LEU A N 1
ATOM 524 C CA . LEU A 1 67 ? 8.595 -7.135 -12.820 1.00 69.75 67 LEU A CA 1
ATOM 525 C C . LEU A 1 67 ? 9.746 -7.586 -13.726 1.00 69.75 67 LEU A C 1
ATOM 527 O O . LEU A 1 67 ? 10.456 -6.761 -14.292 1.00 69.75 67 LEU A O 1
ATOM 531 N N . ALA A 1 68 ? 10.033 -8.887 -13.758 1.00 66.81 68 ALA A N 1
ATOM 532 C CA . ALA A 1 68 ? 10.916 -9.422 -14.780 1.00 66.81 68 ALA A CA 1
ATOM 533 C C . ALA A 1 68 ? 10.180 -9.290 -16.118 1.00 66.81 68 ALA A C 1
ATOM 535 O O . ALA A 1 68 ? 9.028 -9.712 -16.220 1.00 66.81 68 ALA A O 1
ATOM 536 N N . ASN A 1 69 ? 10.827 -8.676 -17.109 1.00 54.03 69 ASN A N 1
ATOM 537 C CA . ASN A 1 69 ? 10.359 -8.728 -18.490 1.00 54.03 69 ASN A CA 1
ATOM 538 C C . ASN A 1 69 ? 10.335 -10.211 -18.895 1.00 54.03 69 ASN A C 1
ATOM 540 O O . ASN A 1 69 ? 11.402 -10.814 -19.023 1.00 54.03 69 ASN A O 1
ATOM 544 N N . PHE A 1 70 ? 9.142 -10.793 -19.003 1.00 48.25 70 PHE A N 1
ATOM 545 C CA . PHE A 1 70 ? 8.922 -12.038 -19.735 1.00 48.25 70 PHE A CA 1
ATOM 546 C C . PHE A 1 70 ? 8.634 -11.694 -21.192 1.00 48.25 70 PHE A C 1
ATOM 548 O O . PHE A 1 70 ? 7.907 -10.697 -21.413 1.00 48.25 70 PHE A O 1
#

Radius of gyration: 12.93 Å; Cα contacts (8 Å, |Δi|>4): 95; chains: 1; bounding box: 36×23×31 Å